Protein AF-X0XTI8-F1 (afdb_monomer_lite)

Radius of gyration: 14.01 Å; chains: 1; bounding box: 31×28×38 Å

Sequence (96 aa):
SPPVPTCARRQLETDRRALAELRRVVKVGAKVVLDIPNVEHPHAETMFRLEQYLKRPEVPHPRADFEETLRPLFAVDRVDDSKVMIKYFCRAGFVK

Structure (mmCIF, N/CA/C/O backbone):
data_AF-X0XTI8-F1
#
_entry.id   AF-X0XTI8-F1
#
loop_
_atom_site.group_PDB
_atom_site.id
_atom_site.type_symbol
_atom_site.label_atom_id
_atom_site.l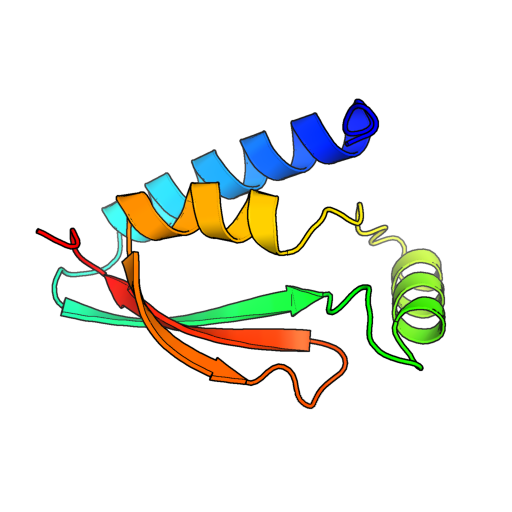abel_alt_id
_atom_site.label_comp_id
_atom_site.label_asym_id
_atom_site.label_entity_id
_atom_site.label_seq_id
_atom_site.pdbx_PDB_ins_code
_atom_site.Cartn_x
_atom_site.Cartn_y
_atom_site.Cartn_z
_atom_site.occupancy
_atom_site.B_iso_or_equiv
_atom_site.auth_seq_id
_atom_site.auth_comp_id
_atom_site.auth_asym_id
_atom_site.auth_atom_id
_atom_site.pdbx_PDB_model_num
ATOM 1 N N . SER A 1 1 ? 16.724 -14.783 2.796 1.00 48.81 1 SER A N 1
ATOM 2 C CA . SER A 1 1 ? 16.442 -13.797 1.736 1.00 48.81 1 SER A CA 1
ATOM 3 C C . SER A 1 1 ? 17.673 -12.949 1.477 1.00 48.81 1 SER A C 1
ATOM 5 O O . SER A 1 1 ? 18.413 -12.718 2.431 1.00 48.81 1 SER A O 1
ATOM 7 N N . PRO A 1 2 ? 17.942 -12.535 0.226 1.00 50.72 2 PRO A N 1
ATOM 8 C CA . PRO A 1 2 ? 19.038 -11.616 -0.072 1.00 50.72 2 PRO A CA 1
ATOM 9 C C . PRO A 1 2 ? 18.826 -10.264 0.638 1.00 50.72 2 PRO A C 1
ATOM 11 O O . PRO A 1 2 ? 17.685 -9.912 0.947 1.00 50.72 2 PRO A O 1
ATOM 14 N N . PRO A 1 3 ? 19.900 -9.511 0.928 1.00 65.00 3 PRO A N 1
ATOM 15 C CA . PRO A 1 3 ? 19.795 -8.227 1.611 1.00 65.00 3 PRO A CA 1
ATOM 16 C C . PRO A 1 3 ? 19.091 -7.181 0.736 1.00 65.00 3 PRO A C 1
ATOM 18 O O . PRO A 1 3 ? 19.404 -7.034 -0.445 1.00 65.00 3 PRO A O 1
ATOM 21 N N . VAL A 1 4 ? 18.180 -6.411 1.337 1.00 64.38 4 VAL A N 1
ATOM 22 C CA . VAL A 1 4 ? 17.464 -5.316 0.666 1.00 64.38 4 VAL A CA 1
ATOM 23 C C . VAL A 1 4 ? 18.466 -4.237 0.205 1.00 64.38 4 VAL A C 1
ATOM 25 O O . VAL A 1 4 ? 19.306 -3.796 1.011 1.00 64.38 4 VAL A O 1
ATOM 28 N N . PRO A 1 5 ? 18.406 -3.776 -1.062 1.00 75.19 5 PRO A N 1
ATOM 29 C CA . PRO A 1 5 ? 19.277 -2.718 -1.574 1.00 75.19 5 PRO A CA 1
ATOM 30 C C . PRO A 1 5 ? 19.232 -1.437 -0.724 1.00 75.19 5 PRO A C 1
ATOM 32 O O . PRO A 1 5 ? 18.210 -1.091 -0.132 1.00 75.19 5 PRO A O 1
ATOM 35 N N . THR A 1 6 ? 20.340 -0.693 -0.668 1.00 74.12 6 THR A N 1
ATOM 36 C CA . THR A 1 6 ? 20.459 0.522 0.167 1.00 74.12 6 THR A CA 1
ATOM 37 C C . THR A 1 6 ? 19.442 1.611 -0.201 1.00 74.12 6 THR A C 1
ATOM 39 O O . THR A 1 6 ? 18.959 2.316 0.683 1.00 74.12 6 THR A O 1
ATOM 42 N N . CYS A 1 7 ? 19.082 1.744 -1.483 1.00 74.69 7 CYS A N 1
ATOM 43 C CA . CYS A 1 7 ? 18.036 2.668 -1.936 1.00 74.69 7 CYS A CA 1
ATOM 44 C C . CYS A 1 7 ? 16.649 2.271 -1.406 1.00 74.69 7 CYS A C 1
ATOM 46 O O . CYS A 1 7 ? 15.950 3.119 -0.858 1.00 74.69 7 CYS A O 1
ATOM 48 N N . ALA A 1 8 ? 16.290 0.987 -1.484 1.00 78.31 8 ALA A N 1
ATOM 49 C CA . ALA A 1 8 ? 15.021 0.468 -0.976 1.00 78.31 8 ALA A CA 1
ATOM 50 C C . ALA A 1 8 ? 14.903 0.642 0.547 1.00 78.31 8 ALA A C 1
ATOM 52 O O . ALA A 1 8 ? 13.857 1.045 1.045 1.00 78.31 8 ALA A O 1
ATOM 53 N N . ARG A 1 9 ? 16.005 0.474 1.293 1.00 80.00 9 ARG A N 1
ATOM 54 C CA . ARG A 1 9 ? 16.042 0.775 2.737 1.00 80.00 9 ARG A CA 1
ATOM 55 C C . ARG A 1 9 ? 15.736 2.241 3.060 1.00 80.00 9 ARG A C 1
ATOM 57 O O . ARG A 1 9 ? 14.973 2.507 3.984 1.00 80.00 9 ARG A O 1
ATOM 64 N N . ARG A 1 10 ? 16.301 3.190 2.305 1.00 84.81 10 ARG A N 1
ATOM 65 C CA . ARG A 1 10 ? 16.007 4.627 2.487 1.00 84.81 10 ARG A CA 1
ATOM 66 C C . ARG A 1 10 ? 14.555 4.965 2.152 1.00 84.81 10 ARG A C 1
ATOM 68 O O . ARG A 1 10 ? 13.963 5.809 2.826 1.00 84.81 10 ARG A O 1
ATOM 75 N N . GLN A 1 11 ? 13.986 4.304 1.144 1.00 87.12 11 GLN A N 1
ATOM 76 C CA . GLN A 1 11 ? 12.576 4.474 0.810 1.00 87.12 11 GLN A CA 1
ATOM 77 C C . GLN A 1 11 ? 11.683 3.967 1.946 1.00 87.12 11 GLN A C 1
ATOM 79 O O . GLN A 1 11 ? 10.855 4.722 2.433 1.00 87.12 11 GLN A O 1
ATOM 84 N N . LEU A 1 12 ? 11.926 2.760 2.463 1.00 88.69 12 LEU A N 1
ATOM 85 C CA . LEU A 1 12 ? 11.165 2.203 3.590 1.00 88.69 12 LEU A CA 1
ATOM 86 C C . LEU A 1 12 ? 11.258 3.063 4.861 1.00 88.69 12 LEU A C 1
ATOM 88 O O . LEU A 1 12 ? 10.293 3.173 5.616 1.00 88.69 12 LEU A O 1
ATOM 92 N N . GLU A 1 13 ? 12.403 3.700 5.115 1.00 90.44 13 GLU A N 1
ATOM 93 C CA . GLU A 1 13 ? 12.527 4.656 6.219 1.00 90.44 13 GLU A CA 1
ATOM 94 C C . GLU A 1 13 ? 11.678 5.915 5.987 1.00 90.44 13 GLU A C 1
ATOM 96 O O . GLU A 1 13 ? 11.014 6.394 6.911 1.00 90.44 13 GLU A O 1
ATOM 101 N N . THR A 1 14 ? 11.668 6.426 4.754 1.00 90.38 14 THR A N 1
ATOM 102 C CA . THR A 1 14 ? 10.798 7.537 4.343 1.00 90.38 14 THR A CA 1
ATOM 103 C C . THR A 1 14 ? 9.327 7.163 4.508 1.00 90.38 14 THR A C 1
ATOM 105 O O . THR A 1 14 ? 8.585 7.910 5.147 1.00 90.38 14 THR A O 1
ATOM 108 N N . ASP A 1 15 ? 8.928 5.984 4.029 1.00 91.94 15 ASP A N 1
ATOM 109 C CA . ASP A 1 15 ? 7.565 5.461 4.130 1.00 91.94 15 ASP A CA 1
ATOM 110 C C . ASP A 1 15 ? 7.148 5.328 5.597 1.00 91.94 15 ASP A C 1
ATOM 112 O O . ASP A 1 15 ? 6.092 5.820 5.991 1.00 91.94 15 ASP A O 1
ATOM 116 N N . ARG A 1 16 ? 8.011 4.764 6.454 1.00 93.94 16 ARG A N 1
ATOM 117 C CA . ARG A 1 16 ? 7.755 4.657 7.899 1.00 93.94 16 ARG A CA 1
ATOM 118 C C . ARG A 1 16 ? 7.516 6.026 8.540 1.00 93.94 16 ARG A C 1
ATOM 120 O O . ARG A 1 16 ? 6.582 6.168 9.330 1.00 93.94 16 ARG A O 1
ATOM 127 N N . ARG A 1 17 ? 8.339 7.032 8.227 1.00 95.56 17 ARG A N 1
ATOM 128 C CA . ARG A 1 17 ? 8.170 8.401 8.754 1.00 95.56 17 ARG A CA 1
ATOM 129 C C . ARG A 1 17 ? 6.875 9.036 8.244 1.00 95.56 17 ARG A C 1
ATOM 131 O O . ARG A 1 17 ? 6.137 9.621 9.033 1.00 95.56 17 ARG A O 1
ATOM 138 N N . ALA A 1 18 ? 6.570 8.876 6.958 1.00 94.56 18 ALA A N 1
ATOM 139 C CA . ALA A 1 18 ? 5.344 9.388 6.353 1.00 94.56 18 ALA A CA 1
ATOM 140 C C . ALA A 1 18 ? 4.090 8.740 6.960 1.00 94.56 18 ALA A C 1
ATOM 142 O O . ALA A 1 18 ? 3.140 9.442 7.301 1.00 94.56 18 ALA A O 1
ATOM 143 N N . LEU A 1 19 ? 4.099 7.421 7.170 1.00 95.75 19 LEU A N 1
ATOM 144 C CA . LEU A 1 19 ? 3.009 6.693 7.823 1.00 95.75 19 LEU A CA 1
ATOM 145 C C . LEU A 1 19 ? 2.833 7.119 9.284 1.00 95.75 19 LEU A C 1
ATOM 147 O O . LEU A 1 19 ? 1.697 7.252 9.740 1.00 95.75 19 LEU A O 1
ATOM 151 N N . ALA A 1 20 ? 3.926 7.359 10.016 1.00 95.38 20 ALA A N 1
ATOM 152 C CA . ALA A 1 20 ? 3.865 7.852 11.391 1.00 95.38 20 ALA A CA 1
ATOM 153 C C . ALA A 1 20 ? 3.226 9.250 11.463 1.00 95.38 20 ALA A C 1
ATOM 155 O O . ALA A 1 20 ? 2.330 9.478 12.280 1.00 95.38 20 ALA A O 1
ATOM 156 N N . GLU A 1 21 ? 3.612 10.159 10.564 1.00 96.88 21 GLU A N 1
ATOM 157 C CA . GLU A 1 21 ? 2.997 11.487 10.472 1.00 96.88 21 GLU A CA 1
ATOM 158 C C . GLU A 1 21 ? 1.533 11.418 10.032 1.00 96.88 21 GLU A C 1
ATOM 160 O O . GLU A 1 21 ? 0.676 12.067 10.637 1.00 96.88 21 GLU A O 1
ATOM 165 N N . LEU A 1 22 ? 1.209 10.574 9.049 1.00 95.62 22 LEU A N 1
ATOM 166 C CA . LEU A 1 22 ? -0.172 10.331 8.638 1.00 95.62 22 LEU A CA 1
ATOM 167 C C . LEU A 1 22 ? -1.009 9.832 9.821 1.00 95.62 22 LEU A C 1
ATOM 169 O O . LEU A 1 22 ? -2.097 10.341 10.090 1.00 95.62 22 LEU A O 1
ATOM 173 N N . ARG A 1 23 ? -0.485 8.871 10.584 1.00 94.44 23 ARG A N 1
ATOM 174 C CA . ARG A 1 23 ? -1.153 8.340 11.772 1.00 94.44 23 ARG A CA 1
ATOM 175 C C . ARG A 1 23 ? -1.362 9.402 12.855 1.00 94.44 23 ARG A C 1
ATOM 177 O O . ARG A 1 23 ? -2.369 9.325 13.563 1.00 94.44 23 ARG A O 1
ATOM 184 N N . ARG A 1 24 ? -0.447 10.368 12.991 1.00 95.69 24 ARG A N 1
ATOM 185 C CA . ARG A 1 24 ? -0.545 11.484 13.947 1.00 95.69 24 ARG A CA 1
ATOM 186 C C . ARG A 1 24 ? -1.686 12.442 13.602 1.00 95.69 24 ARG A C 1
ATOM 188 O O . ARG A 1 24 ? -2.349 12.929 14.514 1.00 95.69 24 ARG A O 1
ATOM 195 N N . VAL A 1 25 ? -1.916 12.715 12.316 1.00 96.06 25 VAL A N 1
ATOM 196 C CA . VAL A 1 25 ? -2.940 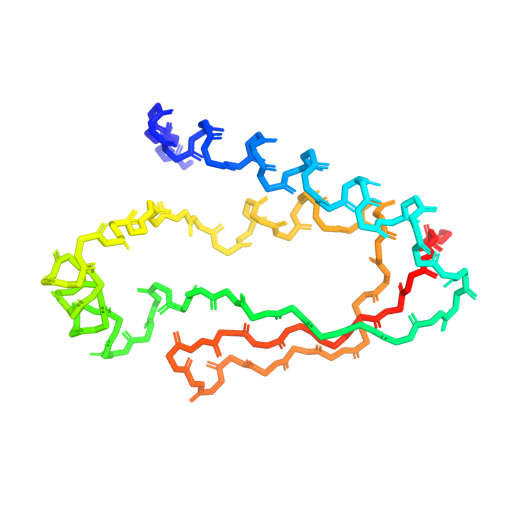13.681 11.867 1.00 96.06 25 VAL A CA 1
ATOM 197 C C . VAL A 1 25 ? -4.319 13.055 11.648 1.00 96.06 25 VAL A C 1
ATOM 199 O O . VAL A 1 25 ? -5.334 13.743 11.746 1.00 96.06 25 VAL A O 1
ATOM 202 N N . VAL A 1 26 ? -4.383 11.752 11.372 1.00 95.31 26 VAL A N 1
ATOM 203 C CA . VAL A 1 26 ? -5.643 11.040 11.136 1.00 95.31 26 VAL A CA 1
ATOM 204 C C . VAL A 1 26 ? -6.301 10.628 12.460 1.00 95.31 26 VAL A C 1
ATOM 206 O O . VAL A 1 26 ? -5.666 10.074 13.359 1.00 95.31 26 VAL A O 1
ATOM 209 N N . LYS A 1 27 ? -7.618 10.855 12.572 1.00 95.56 27 LYS A N 1
ATOM 210 C CA . LY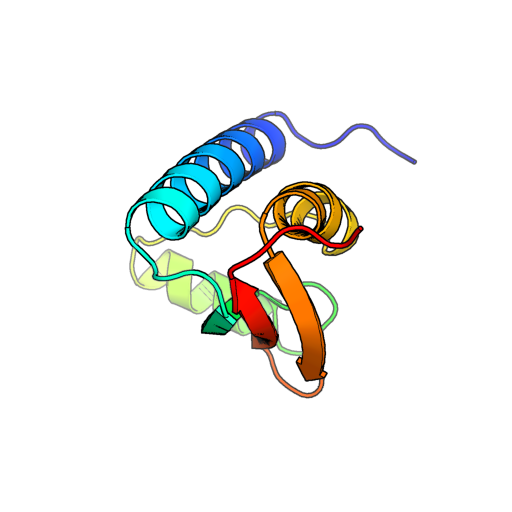S A 1 27 ? -8.418 10.457 13.741 1.00 95.56 27 LYS A CA 1
ATOM 211 C C . LYS A 1 27 ? -8.390 8.937 13.939 1.00 95.56 27 LYS A C 1
ATOM 213 O O . LYS A 1 27 ? -8.536 8.175 12.988 1.00 95.56 27 LYS A O 1
ATOM 218 N N . VAL A 1 28 ? -8.297 8.491 15.193 1.00 95.00 28 VAL A N 1
ATOM 219 C CA . VAL A 1 28 ? -8.437 7.069 15.547 1.00 95.00 28 VAL A CA 1
ATOM 220 C C . VAL A 1 28 ? -9.763 6.509 15.015 1.00 95.00 28 VAL A C 1
ATOM 222 O O . VAL A 1 28 ? -10.819 7.121 15.167 1.00 95.00 28 VAL A O 1
ATOM 225 N N . GLY A 1 29 ? -9.696 5.343 14.378 1.00 94.38 29 GLY A N 1
ATOM 226 C CA . GLY A 1 29 ? -10.803 4.654 13.722 1.00 94.38 29 GLY A CA 1
ATOM 227 C C . GLY A 1 29 ? -11.113 5.138 12.303 1.00 94.38 29 GLY A C 1
ATOM 228 O O . GLY A 1 29 ? -11.928 4.508 11.630 1.00 94.38 29 GLY A O 1
ATOM 229 N N . ALA A 1 30 ? -10.490 6.221 11.826 1.00 96.75 30 ALA A N 1
ATOM 230 C CA . ALA A 1 30 ? -10.729 6.714 10.473 1.00 96.75 30 ALA A CA 1
ATOM 231 C C . ALA A 1 30 ? -10.241 5.713 9.421 1.00 96.75 30 ALA A C 1
ATOM 233 O O . ALA A 1 30 ? -9.219 5.051 9.605 1.00 96.75 30 ALA A O 1
ATOM 234 N N . LYS A 1 31 ? -10.978 5.636 8.310 1.00 97.19 31 LYS A N 1
ATOM 235 C CA . LYS A 1 31 ? -10.645 4.786 7.168 1.00 97.19 31 LYS A CA 1
ATOM 236 C C . LYS A 1 31 ? -9.659 5.506 6.253 1.00 97.19 31 LYS A C 1
ATOM 238 O O . LYS A 1 31 ? -9.868 6.671 5.925 1.00 97.19 31 LYS A O 1
ATOM 243 N N . VAL A 1 32 ? -8.613 4.803 5.842 1.00 96.19 32 VAL A N 1
ATOM 244 C CA . VAL A 1 32 ? -7.551 5.294 4.959 1.00 96.19 32 VAL A CA 1
ATOM 245 C C . VAL A 1 32 ? -7.360 4.278 3.842 1.00 96.19 32 VAL A C 1
ATOM 247 O O . VAL A 1 32 ? -7.442 3.077 4.087 1.00 96.19 32 VAL A O 1
ATOM 250 N N . VAL A 1 33 ? -7.117 4.755 2.625 1.00 97.12 33 VAL A N 1
ATOM 251 C CA . VAL A 1 33 ? -6.696 3.906 1.507 1.00 97.12 33 VAL A CA 1
ATOM 252 C C . VAL A 1 33 ? -5.267 4.281 1.153 1.00 97.12 33 VAL A C 1
ATOM 254 O O . VAL A 1 33 ? -4.982 5.463 0.966 1.00 97.12 33 VAL A O 1
ATOM 257 N N . LEU A 1 34 ? -4.381 3.291 1.115 1.00 95.81 34 LEU A N 1
ATOM 258 C CA . LEU A 1 34 ? -2.991 3.454 0.696 1.00 95.81 34 LEU A CA 1
ATOM 259 C C . LEU A 1 34 ? -2.769 2.638 -0.570 1.00 95.81 34 LEU A C 1
ATOM 261 O O . LEU A 1 34 ? -3.060 1.443 -0.581 1.00 95.81 34 LEU A O 1
ATOM 265 N N . ASP A 1 35 ? -2.229 3.281 -1.598 1.00 93.88 35 ASP A N 1
ATOM 266 C CA . ASP A 1 35 ? -1.882 2.637 -2.858 1.00 93.88 35 ASP A CA 1
ATOM 267 C C . ASP A 1 35 ? -0.353 2.518 -2.932 1.00 93.88 35 ASP A C 1
ATOM 269 O O . ASP A 1 35 ? 0.350 3.511 -2.738 1.00 93.88 35 ASP A O 1
ATOM 273 N N . ILE A 1 36 ? 0.161 1.316 -3.198 1.00 91.94 36 ILE A N 1
ATOM 274 C CA . ILE A 1 36 ? 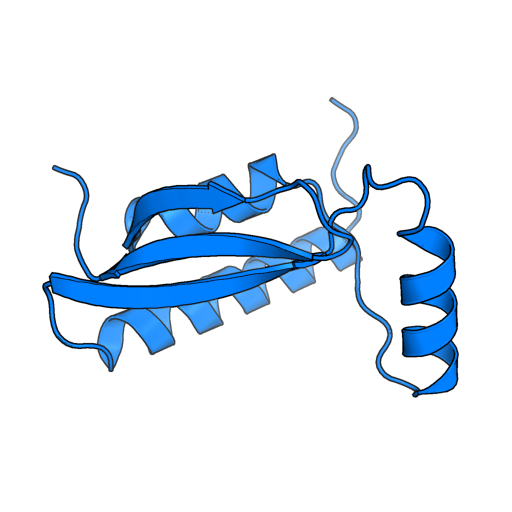1.595 1.071 -3.434 1.00 91.94 36 ILE A CA 1
ATOM 275 C C . ILE A 1 36 ? 1.803 0.282 -4.730 1.00 91.94 36 ILE A C 1
ATOM 277 O O . ILE A 1 36 ? 0.915 -0.475 -5.123 1.00 91.94 36 ILE A O 1
ATOM 281 N N . PRO A 1 37 ? 2.970 0.380 -5.377 1.00 92.19 37 PRO A N 1
ATOM 282 C CA . PRO A 1 37 ? 3.308 -0.447 -6.531 1.00 92.19 37 PRO A CA 1
ATOM 283 C C . PRO A 1 37 ? 3.210 -1.952 -6.263 1.00 92.19 37 PRO A C 1
ATOM 285 O O . PRO A 1 37 ? 3.750 -2.460 -5.280 1.00 92.19 37 PRO A O 1
ATOM 288 N N . ASN A 1 38 ? 2.574 -2.689 -7.175 1.00 93.88 38 ASN A N 1
ATOM 289 C CA . ASN A 1 38 ? 2.603 -4.148 -7.191 1.00 93.88 38 ASN A CA 1
ATOM 290 C C . ASN A 1 38 ? 3.773 -4.635 -8.056 1.00 93.88 38 ASN A C 1
ATOM 292 O O . ASN A 1 38 ? 3.616 -4.815 -9.263 1.00 93.88 38 ASN A O 1
ATOM 296 N N . VAL A 1 39 ? 4.942 -4.858 -7.447 1.00 91.50 39 VAL A N 1
ATOM 297 C CA . VAL A 1 39 ? 6.157 -5.299 -8.164 1.00 91.50 39 VAL A CA 1
ATOM 298 C C . VAL A 1 39 ? 6.021 -6.679 -8.820 1.00 91.50 39 VAL A C 1
ATOM 300 O O . VAL A 1 39 ? 6.778 -6.993 -9.734 1.00 91.50 39 VAL A O 1
ATOM 303 N N . GLU A 1 40 ? 5.057 -7.491 -8.382 1.00 91.81 40 GLU A N 1
ATOM 304 C CA . GLU A 1 40 ? 4.793 -8.837 -8.908 1.00 91.81 40 GLU A CA 1
ATOM 305 C C . GLU A 1 40 ? 3.780 -8.825 -10.065 1.00 91.81 40 GLU A C 1
ATOM 307 O O . GLU A 1 40 ? 3.552 -9.845 -10.716 1.00 91.81 40 GLU A O 1
ATOM 312 N N . HIS A 1 41 ? 3.163 -7.674 -10.356 1.00 94.75 41 HIS A N 1
ATOM 313 C CA . HIS A 1 41 ? 2.168 -7.570 -11.414 1.00 94.75 41 HIS A CA 1
ATOM 314 C C . HIS A 1 41 ? 2.821 -7.673 -12.808 1.00 94.75 41 HIS A C 1
ATOM 316 O O . HIS A 1 41 ? 3.827 -7.003 -13.057 1.00 94.75 41 HIS A O 1
ATOM 322 N N . PRO A 1 42 ? 2.204 -8.365 -13.790 1.00 95.25 42 PRO A N 1
ATOM 323 C CA . PRO A 1 42 ? 2.740 -8.493 -15.157 1.00 95.25 42 PRO A CA 1
ATOM 324 C C . PRO A 1 42 ? 2.993 -7.170 -15.901 1.00 95.25 42 PRO A C 1
ATOM 326 O O . PRO A 1 42 ? 3.636 -7.144 -16.946 1.00 95.25 42 PRO A O 1
ATOM 329 N N . HIS A 1 43 ? 2.447 -6.066 -15.390 1.00 94.62 43 HIS A N 1
ATOM 330 C CA . HIS A 1 43 ? 2.567 -4.723 -15.968 1.00 94.62 43 HIS A CA 1
ATOM 331 C C . HIS A 1 43 ? 3.351 -3.741 -15.082 1.00 94.62 43 HIS A C 1
ATOM 333 O O . HIS A 1 43 ? 3.382 -2.548 -15.382 1.00 94.62 43 HIS A O 1
ATOM 339 N N . ALA A 1 44 ? 3.987 -4.217 -14.005 1.00 91.69 44 ALA A N 1
ATOM 340 C CA . ALA A 1 44 ? 4.767 -3.378 -13.093 1.00 91.69 44 ALA A CA 1
ATOM 341 C C . ALA A 1 44 ? 5.918 -2.664 -13.816 1.00 91.69 44 ALA A C 1
ATOM 343 O O . ALA A 1 44 ? 6.127 -1.468 -13.640 1.00 91.69 44 ALA A O 1
ATOM 344 N N . GLU A 1 45 ? 6.614 -3.374 -14.709 1.00 92.06 45 GLU A N 1
ATOM 345 C CA . GLU A 1 45 ? 7.724 -2.808 -15.479 1.00 92.06 45 GLU A CA 1
ATOM 346 C C . GLU A 1 45 ? 7.278 -1.634 -16.364 1.00 92.06 45 GLU A C 1
ATOM 348 O O . GLU A 1 45 ? 7.952 -0.606 -16.428 1.00 92.06 45 GLU A O 1
ATOM 353 N N . THR A 1 46 ? 6.123 -1.750 -17.027 1.00 93.44 46 THR A N 1
ATOM 354 C CA . THR A 1 46 ? 5.570 -0.664 -17.849 1.00 93.44 46 THR A CA 1
ATOM 355 C C . THR A 1 46 ? 5.260 0.570 -17.006 1.00 93.44 46 THR A C 1
ATOM 357 O O . THR A 1 46 ? 5.552 1.685 -17.435 1.00 93.44 46 THR A O 1
ATOM 360 N N . MET A 1 47 ? 4.716 0.376 -15.803 1.00 93.31 47 MET A N 1
ATOM 361 C CA . MET A 1 47 ? 4.447 1.462 -14.863 1.00 93.31 47 MET A CA 1
ATOM 362 C C . MET A 1 47 ? 5.750 2.142 -14.413 1.00 93.31 47 MET A C 1
ATOM 364 O O . MET A 1 47 ? 5.865 3.359 -14.538 1.00 93.31 47 MET A O 1
ATOM 368 N N . PHE A 1 48 ? 6.787 1.384 -14.042 1.00 91.69 48 PHE A N 1
ATOM 369 C CA . PHE A 1 48 ? 8.076 1.974 -13.658 1.00 91.69 48 PHE A CA 1
ATOM 370 C C . PHE A 1 48 ? 8.755 2.744 -14.796 1.00 91.69 48 PHE A C 1
ATOM 372 O O . PHE A 1 48 ? 9.330 3.809 -14.567 1.00 91.69 48 PHE A O 1
ATOM 379 N N . ARG A 1 49 ? 8.656 2.258 -16.041 1.00 92.31 49 ARG A N 1
ATOM 380 C CA . ARG A 1 49 ? 9.144 2.993 -17.221 1.00 92.31 49 ARG A CA 1
ATOM 381 C C . ARG A 1 49 ? 8.396 4.317 -17.414 1.00 92.31 49 ARG A C 1
ATOM 383 O O . ARG A 1 49 ? 9.018 5.319 -17.768 1.00 92.31 49 ARG A O 1
ATOM 390 N N . LEU A 1 50 ? 7.083 4.336 -17.169 1.00 92.19 50 LEU A N 1
ATOM 391 C CA . LEU A 1 50 ? 6.275 5.557 -17.212 1.00 92.19 50 LEU A CA 1
ATOM 392 C C . LEU A 1 50 ? 6.701 6.546 -16.118 1.00 92.19 50 LEU A C 1
ATOM 394 O O . LEU A 1 50 ? 6.931 7.716 -16.417 1.00 92.19 50 LEU A O 1
ATOM 398 N N . GLU A 1 51 ? 6.871 6.090 -14.881 1.00 90.81 51 GLU A N 1
ATOM 399 C CA . GLU A 1 51 ? 7.318 6.939 -13.769 1.00 90.81 51 GLU A CA 1
ATOM 400 C C . GLU A 1 51 ? 8.723 7.514 -14.004 1.00 90.81 51 GLU A C 1
ATOM 402 O O . GLU A 1 51 ? 8.977 8.701 -13.772 1.00 90.81 51 GLU A O 1
ATOM 407 N N . GLN A 1 52 ? 9.628 6.714 -14.575 1.00 92.00 52 GLN A N 1
ATOM 408 C CA . GLN A 1 52 ? 10.946 7.182 -15.000 1.00 92.00 52 GLN A CA 1
ATOM 409 C C . GLN A 1 52 ? 10.841 8.283 -16.064 1.00 92.00 52 GLN A C 1
ATOM 411 O O . GLN A 1 52 ? 11.511 9.313 -15.949 1.00 92.00 52 GLN A O 1
ATOM 416 N N . TYR A 1 53 ? 9.985 8.103 -17.074 1.00 93.62 53 TYR A N 1
ATOM 417 C CA . TYR A 1 53 ? 9.729 9.125 -18.093 1.00 93.62 53 TYR A CA 1
ATOM 418 C C . TYR A 1 53 ? 9.169 10.418 -17.476 1.00 93.62 53 TYR A C 1
ATOM 420 O O . TYR A 1 53 ? 9.581 11.520 -17.842 1.00 93.62 53 TYR A O 1
ATOM 428 N N . LEU A 1 54 ? 8.295 10.291 -16.475 1.00 93.25 54 LEU A N 1
ATOM 429 C CA . LEU A 1 54 ? 7.717 11.402 -15.714 1.00 93.25 54 LEU A CA 1
ATOM 430 C C . LEU A 1 54 ? 8.674 11.994 -14.662 1.00 93.25 54 LEU A C 1
ATOM 432 O O . LEU A 1 54 ? 8.269 12.890 -13.920 1.00 93.25 54 LEU A O 1
ATOM 436 N N . LYS A 1 55 ? 9.933 11.533 -14.608 1.00 92.56 55 LYS A N 1
ATOM 437 C CA . LYS A 1 55 ? 10.979 11.95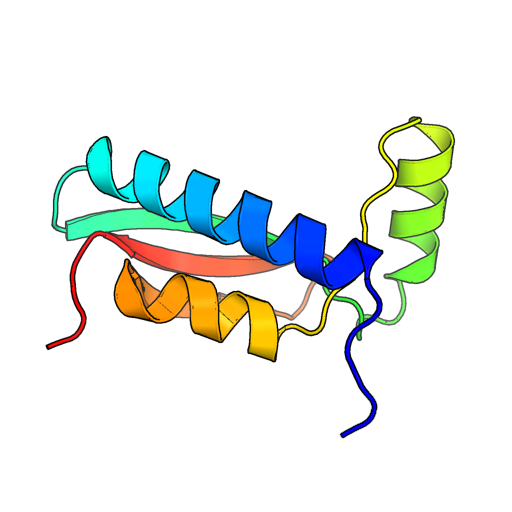9 -13.659 1.00 92.56 55 LYS A CA 1
ATOM 438 C C . LYS A 1 55 ? 10.584 11.778 -12.189 1.00 92.56 55 LYS A C 1
ATOM 440 O O . LYS A 1 55 ? 11.020 12.541 -11.327 1.00 92.56 55 LYS A O 1
ATOM 445 N N . ARG A 1 56 ? 9.786 10.751 -11.906 1.00 85.75 56 ARG A N 1
ATOM 446 C CA . ARG A 1 56 ? 9.351 10.338 -10.568 1.00 85.75 56 ARG A CA 1
ATOM 447 C C . ARG A 1 56 ? 9.793 8.898 -10.298 1.00 85.75 56 ARG A C 1
ATOM 449 O O . ARG A 1 56 ? 8.951 8.036 -10.112 1.00 85.75 56 ARG A O 1
ATOM 456 N N . PRO A 1 57 ? 11.103 8.593 -10.333 1.00 78.69 57 PRO A N 1
ATOM 457 C CA . PRO A 1 57 ? 11.554 7.216 -10.198 1.00 78.69 57 PRO A CA 1
ATOM 458 C C . PRO A 1 57 ? 11.120 6.649 -8.844 1.00 78.69 57 PRO A C 1
ATOM 460 O O . PRO A 1 57 ? 11.577 7.105 -7.795 1.00 78.69 57 PRO A O 1
ATOM 463 N N . GLU A 1 58 ? 10.245 5.651 -8.878 1.00 80.81 58 GLU A N 1
ATOM 464 C CA . GLU A 1 58 ? 9.896 4.881 -7.694 1.00 80.81 58 GLU A CA 1
ATOM 465 C C . GLU A 1 58 ? 11.003 3.874 -7.392 1.00 80.81 58 GLU A C 1
ATOM 467 O O . GLU A 1 58 ? 11.568 3.242 -8.289 1.00 80.81 58 GLU A O 1
ATOM 472 N N . VAL A 1 59 ? 11.329 3.729 -6.110 1.00 84.81 59 VAL A N 1
ATOM 473 C CA . VAL A 1 59 ? 12.269 2.710 -5.652 1.00 84.81 59 VAL A CA 1
ATOM 474 C C . VAL A 1 59 ? 11.455 1.483 -5.249 1.00 84.81 59 VAL A C 1
ATOM 476 O O . VAL A 1 59 ? 10.787 1.533 -4.216 1.00 84.81 59 VAL A O 1
ATOM 479 N N . PRO A 1 60 ? 11.495 0.387 -6.026 1.00 84.38 60 PRO A N 1
ATOM 480 C CA . PRO A 1 60 ? 10.739 -0.805 -5.687 1.00 84.38 60 PRO A CA 1
ATOM 481 C C . PRO A 1 60 ? 11.272 -1.421 -4.392 1.00 84.38 60 PRO A C 1
ATOM 483 O O . PRO A 1 60 ? 12.485 -1.531 -4.178 1.00 84.38 60 PRO A O 1
ATOM 486 N N . HIS A 1 61 ? 10.352 -1.863 -3.543 1.00 84.50 61 HIS A N 1
ATOM 487 C CA . HIS A 1 61 ? 10.635 -2.663 -2.359 1.00 84.50 61 HIS A CA 1
ATOM 488 C C . HIS A 1 61 ? 9.646 -3.835 -2.265 1.00 84.50 61 HIS A C 1
ATOM 490 O O . HIS A 1 61 ? 8.581 -3.803 -2.889 1.00 84.50 61 HIS A O 1
ATOM 496 N N . PRO A 1 62 ? 10.008 -4.921 -1.560 1.00 88.19 62 PRO A N 1
ATOM 497 C CA . PRO A 1 62 ? 9.097 -6.031 -1.329 1.00 88.19 62 PRO A CA 1
ATOM 498 C C . PRO A 1 62 ? 7.850 -5.586 -0.562 1.00 88.19 62 PRO A C 1
ATOM 500 O O . PRO A 1 62 ? 7.939 -4.882 0.443 1.00 88.19 62 PRO A O 1
ATOM 503 N N . ARG A 1 63 ? 6.688 -6.104 -0.971 1.00 91.62 63 ARG A N 1
ATOM 504 C CA . ARG A 1 63 ? 5.406 -5.886 -0.284 1.00 91.62 63 ARG A CA 1
ATOM 505 C C . ARG A 1 63 ? 5.490 -6.161 1.222 1.00 91.62 63 ARG A C 1
ATOM 507 O O . ARG A 1 63 ? 4.957 -5.390 2.015 1.00 91.62 63 ARG A O 1
ATOM 514 N N . ALA A 1 64 ? 6.152 -7.254 1.605 1.00 91.62 64 ALA A N 1
ATOM 515 C CA . ALA A 1 64 ? 6.291 -7.664 3.000 1.00 91.62 64 ALA A CA 1
ATOM 516 C C . ALA A 1 64 ? 6.977 -6.588 3.859 1.00 91.62 64 ALA A C 1
ATOM 518 O O . ALA A 1 64 ? 6.494 -6.279 4.946 1.00 91.62 64 ALA A O 1
ATOM 519 N N . ASP A 1 65 ? 8.032 -5.960 3.337 1.00 92.00 65 ASP A N 1
ATOM 520 C CA . ASP A 1 65 ? 8.781 -4.924 4.052 1.00 92.00 65 ASP A CA 1
ATOM 521 C C . ASP A 1 65 ? 7.905 -3.686 4.301 1.00 92.00 65 ASP A C 1
ATOM 523 O O . ASP A 1 65 ? 7.921 -3.107 5.389 1.00 92.00 65 ASP A O 1
ATOM 527 N N . PHE A 1 66 ? 7.084 -3.296 3.320 1.00 92.81 66 PHE A N 1
ATOM 528 C CA . PHE A 1 66 ? 6.109 -2.223 3.508 1.00 92.81 66 PHE A CA 1
ATOM 529 C C . PHE A 1 66 ? 5.053 -2.593 4.556 1.00 92.81 66 PHE A C 1
ATOM 531 O O . PHE A 1 66 ? 4.763 -1.792 5.449 1.00 92.81 66 PHE A O 1
ATOM 538 N N . GLU A 1 67 ? 4.499 -3.807 4.499 1.00 94.31 67 GLU A N 1
ATOM 539 C CA . GLU A 1 67 ? 3.506 -4.263 5.476 1.00 94.31 67 GLU A CA 1
ATOM 540 C C . GLU A 1 67 ? 4.053 -4.248 6.913 1.00 94.31 67 GLU A C 1
ATOM 542 O O . GLU A 1 67 ? 3.323 -3.878 7.838 1.00 94.31 67 GLU A O 1
ATOM 547 N N . GLU A 1 68 ? 5.333 -4.572 7.119 1.00 93.62 68 GLU A N 1
ATOM 548 C CA . GLU A 1 68 ? 5.995 -4.449 8.426 1.00 93.62 68 GLU A CA 1
ATOM 549 C C . GLU A 1 68 ? 6.029 -3.002 8.940 1.00 93.62 68 GLU A C 1
ATOM 551 O O . GLU A 1 68 ? 5.906 -2.767 10.145 1.00 93.62 68 GLU A O 1
ATOM 556 N N . THR A 1 69 ? 6.155 -2.010 8.052 1.00 93.44 69 THR A N 1
ATOM 557 C CA . THR A 1 69 ? 6.072 -0.589 8.438 1.00 93.44 69 THR A CA 1
ATOM 558 C C . THR A 1 69 ? 4.641 -0.125 8.718 1.00 93.44 69 THR A C 1
ATOM 560 O O . THR A 1 69 ? 4.442 0.769 9.543 1.00 93.44 69 THR A O 1
ATOM 563 N N . LEU A 1 70 ? 3.647 -0.743 8.076 1.00 95.12 70 LEU A N 1
ATOM 564 C CA . LEU A 1 70 ? 2.239 -0.352 8.147 1.00 95.12 70 LEU A CA 1
ATOM 565 C C . LEU A 1 70 ? 1.528 -0.873 9.406 1.00 95.12 70 LEU A C 1
ATOM 567 O O . LEU A 1 70 ? 0.823 -0.115 10.082 1.00 95.12 70 LEU A O 1
ATOM 571 N N . ARG A 1 71 ? 1.713 -2.161 9.724 1.00 93.81 71 ARG A N 1
ATOM 572 C CA . ARG A 1 71 ? 0.987 -2.887 10.789 1.00 93.81 71 ARG A CA 1
ATOM 573 C C . ARG A 1 71 ? 1.043 -2.239 12.183 1.00 93.81 71 ARG A C 1
ATOM 575 O O . ARG A 1 71 ? 0.028 -2.289 12.875 1.00 93.81 71 ARG A O 1
ATOM 582 N N . PRO A 1 72 ? 2.149 -1.603 12.625 1.00 93.69 72 PRO A N 1
ATOM 583 C CA . PRO A 1 72 ? 2.188 -0.950 13.938 1.00 93.69 72 PRO A CA 1
ATOM 584 C C . PRO A 1 72 ? 1.279 0.285 14.054 1.00 93.69 72 PRO A C 1
ATOM 586 O O . PRO A 1 72 ? 0.985 0.732 15.161 1.00 93.69 72 PRO A O 1
ATOM 589 N N . LEU A 1 73 ? 0.868 0.872 12.927 1.00 94.94 73 LEU A N 1
ATOM 590 C CA . LEU A 1 73 ? 0.191 2.171 12.874 1.00 94.94 73 LEU A CA 1
ATOM 591 C C . LEU A 1 73 ? -1.277 2.056 12.438 1.00 94.94 73 LEU A C 1
ATOM 593 O O . LEU A 1 73 ? -2.112 2.871 12.855 1.00 94.94 73 LEU A O 1
ATOM 597 N N . PHE A 1 74 ? -1.586 1.057 11.609 1.00 95.69 74 PHE A N 1
ATOM 598 C CA . PHE A 1 74 ? -2.891 0.868 10.990 1.00 95.69 74 PHE A CA 1
ATOM 599 C C . PHE A 1 74 ? -3.331 -0.597 11.037 1.00 95.69 74 PHE A C 1
ATOM 601 O O . PHE A 1 74 ? -2.544 -1.509 10.784 1.00 95.69 74 PHE A O 1
ATOM 608 N N . ALA A 1 75 ? -4.624 -0.813 11.274 1.00 95.69 75 ALA A N 1
ATOM 609 C CA . ALA A 1 75 ? -5.267 -2.099 11.041 1.00 95.69 75 ALA A CA 1
ATOM 610 C C . ALA A 1 75 ? -5.623 -2.227 9.555 1.00 95.69 75 ALA A C 1
ATOM 612 O O . ALA A 1 75 ? -6.282 -1.341 9.011 1.00 95.69 75 ALA A O 1
ATOM 613 N N . VAL A 1 76 ? -5.211 -3.314 8.904 1.00 96.00 76 VAL A N 1
ATOM 614 C CA . VAL A 1 76 ? -5.561 -3.602 7.505 1.00 96.00 76 VAL A CA 1
ATOM 615 C C . VAL A 1 76 ? -6.866 -4.395 7.484 1.00 96.00 76 VAL A C 1
ATOM 617 O O . VAL A 1 76 ? -6.909 -5.523 7.963 1.00 96.00 76 VAL A O 1
ATOM 620 N N . ASP A 1 77 ? -7.931 -3.808 6.940 1.00 95.75 77 ASP A N 1
ATOM 621 C CA . ASP A 1 77 ? -9.246 -4.455 6.838 1.00 95.75 77 ASP A CA 1
ATOM 622 C C . ASP A 1 77 ? -9.374 -5.282 5.549 1.00 95.75 77 ASP A C 1
ATOM 624 O O . ASP A 1 77 ? -10.027 -6.324 5.531 1.00 95.75 77 ASP A O 1
ATOM 628 N N . ARG A 1 78 ? -8.779 -4.806 4.448 1.00 97.19 78 ARG A N 1
ATOM 629 C CA . ARG A 1 78 ? -8.799 -5.475 3.141 1.00 97.19 78 ARG A CA 1
ATOM 630 C C . ARG A 1 78 ? -7.580 -5.073 2.322 1.00 97.19 78 ARG A C 1
ATOM 632 O O . ARG A 1 78 ? -7.170 -3.915 2.363 1.00 97.19 78 ARG A O 1
ATOM 639 N N . VAL A 1 79 ? -7.082 -6.001 1.511 1.00 97.62 79 VAL A N 1
ATOM 640 C CA . VAL A 1 79 ? -6.106 -5.719 0.454 1.00 97.62 79 VAL A CA 1
ATOM 641 C C . VAL A 1 79 ? -6.705 -6.094 -0.899 1.00 97.62 79 VAL A C 1
ATOM 643 O O . VAL A 1 79 ? -7.384 -7.113 -1.004 1.00 97.62 79 VAL A O 1
ATOM 646 N N . ASP A 1 80 ? -6.494 -5.253 -1.906 1.00 97.62 80 ASP A N 1
ATOM 647 C CA . ASP A 1 80 ? -6.765 -5.553 -3.315 1.00 97.62 80 ASP A CA 1
ATOM 648 C C . ASP A 1 80 ? -5.450 -5.445 -4.090 1.00 97.62 80 ASP A C 1
ATOM 650 O O . ASP A 1 80 ? -4.914 -4.352 -4.270 1.00 97.62 80 ASP A O 1
ATOM 654 N N . ASP A 1 81 ? -4.916 -6.585 -4.509 1.00 96.25 81 ASP A N 1
ATOM 655 C CA . ASP A 1 81 ? -3.676 -6.727 -5.276 1.00 96.25 81 ASP A CA 1
ATOM 656 C C . ASP A 1 81 ? -3.929 -7.130 -6.738 1.00 96.25 81 ASP A C 1
ATOM 658 O O . ASP A 1 81 ? -2.993 -7.426 -7.479 1.00 96.25 81 ASP A O 1
ATOM 662 N N . SER A 1 82 ? -5.184 -7.061 -7.199 1.00 95.38 82 SER A N 1
ATOM 663 C CA . SER A 1 82 ? -5.572 -7.434 -8.567 1.00 95.38 82 SER A CA 1
ATOM 664 C C . SER A 1 82 ? -5.102 -6.450 -9.647 1.00 95.38 82 SER A C 1
ATOM 666 O O . SER A 1 82 ? -5.325 -6.675 -10.839 1.00 95.38 82 SER A O 1
ATOM 668 N N . LYS A 1 83 ? -4.508 -5.321 -9.244 1.00 94.94 83 LYS A N 1
ATOM 669 C CA . LYS A 1 83 ? -4.084 -4.221 -10.115 1.00 94.94 83 LYS A CA 1
ATOM 670 C C . LYS A 1 83 ? -2.584 -3.966 -9.987 1.00 94.94 83 LYS A C 1
ATOM 672 O O . LYS A 1 83 ? -1.909 -4.475 -9.097 1.00 94.94 83 LYS A O 1
ATOM 677 N N . VAL A 1 84 ? -2.077 -3.113 -10.880 1.00 94.00 84 VAL A N 1
ATOM 678 C CA . VAL A 1 84 ? -0.678 -2.648 -10.871 1.00 94.00 84 VAL A CA 1
ATOM 679 C C . VAL A 1 84 ? -0.314 -1.863 -9.606 1.00 94.00 84 VAL A C 1
ATOM 681 O O . VAL A 1 84 ? 0.855 -1.796 -9.250 1.00 94.00 84 VAL A O 1
ATOM 684 N N . MET A 1 85 ? -1.316 -1.319 -8.909 1.00 94.00 85 MET A N 1
ATOM 685 C CA . MET A 1 85 ? -1.177 -0.755 -7.570 1.00 94.00 85 MET A CA 1
ATOM 686 C C . MET A 1 85 ? -1.933 -1.644 -6.584 1.00 94.00 85 MET A C 1
ATOM 688 O O . MET A 1 85 ? -3.123 -1.900 -6.783 1.00 94.00 85 MET A O 1
ATOM 692 N N . ILE A 1 86 ? -1.263 -2.085 -5.524 1.00 95.94 86 ILE A N 1
ATOM 693 C CA . ILE A 1 86 ? -1.889 -2.754 -4.386 1.00 95.94 86 ILE A CA 1
ATOM 694 C C . ILE A 1 86 ? -2.601 -1.698 -3.550 1.00 95.94 86 ILE A C 1
ATOM 696 O O . ILE A 1 86 ? -1.977 -0.723 -3.128 1.00 95.94 86 ILE A O 1
ATOM 700 N N . LYS A 1 87 ? -3.885 -1.916 -3.271 1.00 97.62 87 LYS A N 1
ATOM 701 C CA . LYS A 1 87 ? -4.684 -1.042 -2.411 1.00 97.62 87 LYS A CA 1
ATOM 702 C C . LYS A 1 87 ? -4.869 -1.656 -1.038 1.00 97.62 87 LYS A C 1
ATOM 704 O O . LYS A 1 87 ? -5.481 -2.716 -0.903 1.00 97.62 87 LYS A O 1
ATOM 709 N N . TYR A 1 88 ? -4.426 -0.946 -0.014 1.00 97.62 88 TYR A N 1
ATOM 710 C CA . TYR A 1 88 ? -4.676 -1.280 1.381 1.00 97.62 88 TYR A CA 1
ATOM 711 C C . TYR A 1 88 ? -5.822 -0.432 1.906 1.00 97.62 88 TYR A C 1
ATOM 713 O O . TYR A 1 88 ? -5.728 0.792 1.968 1.00 97.62 88 TYR A O 1
ATOM 721 N N . PHE A 1 89 ? -6.904 -1.087 2.309 1.00 97.75 89 PHE A N 1
ATOM 722 C CA . PHE A 1 89 ? -8.009 -0.462 3.019 1.00 97.75 89 PHE A CA 1
ATOM 723 C C . PHE A 1 89 ? -7.749 -0.623 4.510 1.00 97.75 89 PHE A C 1
ATOM 725 O O . PHE A 1 89 ? -7.807 -1.731 5.046 1.00 97.75 89 PHE A O 1
ATOM 732 N N . CYS A 1 90 ? -7.4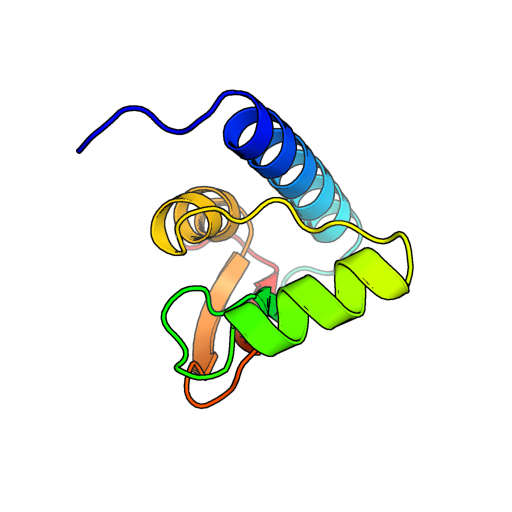39 0.487 5.163 1.00 96.88 90 CYS A N 1
ATOM 733 C CA . CYS A 1 90 ? -6.932 0.524 6.522 1.00 96.88 90 CYS A CA 1
ATOM 734 C C . CYS A 1 90 ? -7.851 1.312 7.453 1.00 96.88 90 CYS A C 1
ATOM 736 O O . CYS A 1 90 ? -8.578 2.214 7.028 1.00 96.88 90 CYS A O 1
ATOM 738 N N . ARG A 1 91 ? -7.725 1.055 8.754 1.00 96.62 91 ARG A N 1
ATOM 739 C CA . ARG A 1 91 ? -8.214 1.928 9.824 1.00 96.62 91 ARG A CA 1
ATOM 740 C C . ARG A 1 91 ? -7.061 2.424 10.681 1.00 96.62 91 ARG A C 1
ATOM 742 O O . ARG A 1 91 ? -6.214 1.646 11.113 1.00 96.62 91 ARG A O 1
ATOM 749 N N . ALA A 1 92 ? -7.047 3.726 10.953 1.00 94.38 92 ALA A N 1
ATOM 750 C CA . ALA A 1 92 ? -6.059 4.345 11.826 1.00 94.38 92 ALA A CA 1
ATOM 751 C C . ALA A 1 92 ? -6.258 3.883 13.271 1.00 94.38 92 ALA A C 1
ATOM 753 O O . ALA A 1 92 ? -7.302 4.123 13.873 1.00 94.38 92 ALA A O 1
ATOM 754 N N . GLY A 1 93 ? -5.259 3.240 13.857 1.00 84.19 93 GLY A N 1
ATOM 755 C CA . GLY A 1 93 ? -5.390 2.677 15.193 1.00 84.19 93 GLY A CA 1
ATOM 756 C C . GLY A 1 93 ? -4.472 1.486 15.369 1.00 84.19 93 GLY A C 1
ATOM 757 O O . GLY A 1 93 ? -4.093 0.835 14.403 1.00 84.19 93 GLY A O 1
ATOM 758 N N . PHE A 1 94 ? -4.111 1.230 16.619 1.00 68.00 94 PHE A N 1
ATOM 759 C CA . PHE A 1 94 ? -3.300 0.074 16.955 1.00 68.00 94 PHE A CA 1
ATOM 760 C C . PHE A 1 94 ? -4.130 -1.194 16.775 1.00 68.00 94 PHE A C 1
ATOM 762 O O . PHE A 1 94 ? -5.274 -1.264 17.235 1.00 68.00 94 PHE A O 1
ATOM 769 N N . VAL A 1 95 ? -3.537 -2.192 16.129 1.00 59.22 95 VAL A N 1
ATOM 770 C CA . VAL A 1 95 ? -3.968 -3.575 16.312 1.00 59.22 95 VAL A CA 1
ATOM 771 C C . VAL A 1 95 ? -3.526 -3.948 17.730 1.00 59.22 95 VAL A C 1
ATOM 773 O O . VAL A 1 95 ? -2.345 -3.821 18.046 1.00 59.22 95 VAL A O 1
ATOM 776 N N . LYS A 1 96 ? -4.487 -4.259 18.607 1.00 48.09 96 LYS A N 1
ATOM 777 C CA . LYS A 1 96 ? -4.190 -4.805 19.938 1.00 48.09 96 LYS A CA 1
ATOM 778 C C . LYS A 1 96 ? -3.613 -6.206 19.818 1.00 48.09 96 LYS A C 1
ATOM 780 O O . LYS A 1 96 ? -4.092 -6.936 18.923 1.00 48.09 96 LYS A O 1
#

Secondary structure (DSSP, 8-state):
-PPPPHHHHHHHHHHHHHHHHHHHHSPTT-EEEEEEE-TTSTTHHHHHHHHHHTT-------HHHHHHHHTTTEEEEEEE-SSSEEEEEEEES---

Organism: NCBI:txid412755

InterPro domains:
  IPR029063 S-adenosyl-L-methionine-dependent methyltransferase superfamily [G3DSA:3.40.50.150] (9-92)

pLDDT: mean 89.7, std 10.58, range [48.09, 97.75]

Foldseek 3Di:
DDDDDPVQVVVLVVLLVVLVVVLVPDDAFDKDKDKAFDPVDPCLVVVQVVCVVVVNHDDDDDPVSNVVSNQQFWDFPDWDNVDRIIITTTGGDHDD